Protein AF-D1B6B0-F1 (afdb_monomer)

Organism: Thermanaerovibrio acidaminovorans (strain ATCC 49978 / DSM 6589 / Su883) (NCBI:txid525903)

Sequence (84 aa):
MSVIGLMAFGALRLSPRFRGIGGGGVVSVLSVTPVGRDLLYVLRVGPSVMAVISSPKGEFAVLDRWDWESWRAEVGEGASGGEA

Radius of gyration: 14.06 Å; Cα contacts (8 Å, |Δi|>4): 104; chains: 1; bounding box: 30×41×29 Å

pLDDT: mean 70.45, std 18.9, range [36.28, 91.44]

Secondary structure (DSSP, 8-state):
--HHHHHHHHHHHH-TTTTTS-S-PPEEEEEEEEETTEEEEEEEETTEEEEEEE-TTS-EEEEEEEEHHHHHHHHHHHHSS---

Nearest PDB structures (foldseek):
  5u62-assembly1_A  TM=6.946E-01  e=1.261E+00  Homo sapiens
  5h24-assembly2_B  TM=6.984E-01  e=1.261E+00  Homo sapiens
  8ot2-assembly1_A  TM=6.252E-01  e=3.962E+00  Streptomyces hygroscopicus
  2nvn-assembly1_A-2  TM=3.651E-01  e=1.118E+00  Synechococcus elongatus PCC 7942 = FACHB-805
  2xqy-assembly2_E  TM=3.898E-01  e=4.747E+00  Suid alphaherpesvirus 1

Mean predicted aligned error: 11.37 Å

Foldseek 3Di:
DDPVVVVVVVCCVPDPVNVVLPDPFDKDFPDWDDDPQKIWTWIDRPQKTWTWIAHPVGDIDTPDMDGNVVVCVVVVVVVVPPDD

Structure (mmCIF, N/CA/C/O backbone):
data_AF-D1B6B0-F1
#
_entry.id   AF-D1B6B0-F1
#
loop_
_atom_site.group_PDB
_atom_site.id
_atom_site.type_symbol
_atom_site.label_atom_id
_atom_site.label_alt_id
_atom_site.label_comp_id
_atom_site.label_asym_id
_atom_site.label_entity_id
_atom_site.label_seq_id
_atom_site.pdbx_PDB_ins_code
_atom_site.Cartn_x
_atom_site.Cartn_y
_atom_site.Cartn_z
_atom_site.occupancy
_atom_site.B_iso_or_equiv
_atom_site.auth_seq_id
_atom_site.auth_comp_id
_atom_site.auth_asym_id
_atom_site.auth_atom_id
_atom_site.pdbx_PDB_model_num
ATOM 1 N N . MET A 1 1 ? 10.818 -4.352 14.853 1.00 43.72 1 MET A N 1
ATOM 2 C CA . MET A 1 1 ? 9.740 -4.792 13.938 1.00 43.72 1 MET A CA 1
ATOM 3 C C . MET A 1 1 ? 8.447 -4.856 14.736 1.00 43.72 1 MET A C 1
ATOM 5 O O . MET A 1 1 ? 8.294 -5.755 15.548 1.00 43.72 1 MET A O 1
ATOM 9 N N . SER A 1 2 ? 7.592 -3.837 14.619 1.00 37.88 2 SER A N 1
ATOM 10 C CA . SER A 1 2 ? 6.367 -3.720 15.425 1.00 37.88 2 SER A CA 1
ATOM 11 C C . SER A 1 2 ? 5.331 -4.766 14.995 1.00 37.88 2 SER A C 1
ATOM 13 O O . SER A 1 2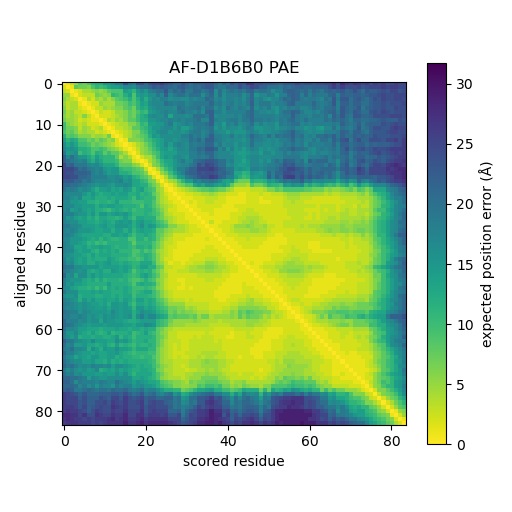 ? 5.178 -5.012 13.799 1.00 37.88 2 SER A O 1
ATOM 15 N N . VAL A 1 3 ? 4.611 -5.362 15.953 1.00 44.94 3 VAL A N 1
ATOM 16 C CA . VAL A 1 3 ? 3.579 -6.409 15.750 1.00 44.94 3 VAL A CA 1
ATOM 17 C C . VAL A 1 3 ? 2.526 -5.994 14.710 1.00 44.94 3 VAL A C 1
ATOM 19 O O . VAL A 1 3 ? 2.012 -6.824 13.962 1.00 44.94 3 VAL A O 1
ATOM 22 N N . ILE A 1 4 ? 2.282 -4.688 14.595 1.00 48.88 4 ILE A N 1
ATOM 23 C CA . ILE A 1 4 ? 1.370 -4.073 13.624 1.00 48.88 4 ILE A CA 1
ATOM 24 C C . ILE A 1 4 ? 1.818 -4.344 12.177 1.00 48.88 4 ILE A C 1
ATOM 26 O O . ILE A 1 4 ? 0.993 -4.657 11.322 1.00 48.88 4 ILE A O 1
ATOM 30 N N . GLY A 1 5 ? 3.127 -4.313 11.905 1.00 42.47 5 GLY A N 1
ATOM 31 C CA . GLY A 1 5 ? 3.671 -4.619 10.579 1.00 42.47 5 GLY A CA 1
ATOM 32 C C . GLY A 1 5 ? 3.485 -6.087 10.187 1.00 42.47 5 GLY A C 1
ATOM 33 O O . GLY A 1 5 ? 3.248 -6.388 9.020 1.00 42.47 5 GLY A O 1
ATOM 34 N N . LEU A 1 6 ? 3.520 -6.999 11.166 1.00 49.22 6 LEU A N 1
ATOM 35 C CA . LEU A 1 6 ? 3.318 -8.431 10.937 1.00 49.22 6 LEU A CA 1
ATOM 36 C C . LEU A 1 6 ? 1.849 -8.756 10.624 1.00 49.22 6 LEU A C 1
ATOM 38 O O . LEU A 1 6 ? 1.563 -9.574 9.752 1.00 49.22 6 LEU A O 1
ATOM 42 N N . MET A 1 7 ? 0.919 -8.083 11.306 1.00 52.12 7 MET A N 1
ATOM 43 C CA . MET A 1 7 ? -0.522 -8.245 11.089 1.00 52.12 7 MET A CA 1
ATOM 44 C C . MET A 1 7 ? -0.964 -7.666 9.740 1.00 52.12 7 MET A C 1
ATOM 46 O O . MET A 1 7 ? -1.708 -8.324 9.015 1.00 52.12 7 MET A O 1
ATOM 50 N N . ALA A 1 8 ? -0.441 -6.498 9.351 1.00 53.72 8 ALA A N 1
ATOM 51 C CA . ALA A 1 8 ? -0.665 -5.937 8.017 1.00 53.72 8 ALA A CA 1
ATOM 52 C C . ALA A 1 8 ? -0.103 -6.855 6.912 1.00 53.72 8 ALA A C 1
ATOM 54 O O . ALA A 1 8 ? -0.774 -7.113 5.914 1.00 53.72 8 ALA A O 1
ATOM 55 N N . PHE A 1 9 ? 1.088 -7.432 7.120 1.00 56.84 9 PHE A N 1
ATOM 56 C CA . PHE A 1 9 ? 1.681 -8.414 6.206 1.00 56.84 9 PHE A CA 1
ATOM 57 C C . PHE A 1 9 ? 0.830 -9.689 6.076 1.00 56.84 9 PHE A C 1
ATOM 59 O O . PHE A 1 9 ? 0.595 -10.176 4.967 1.00 56.84 9 P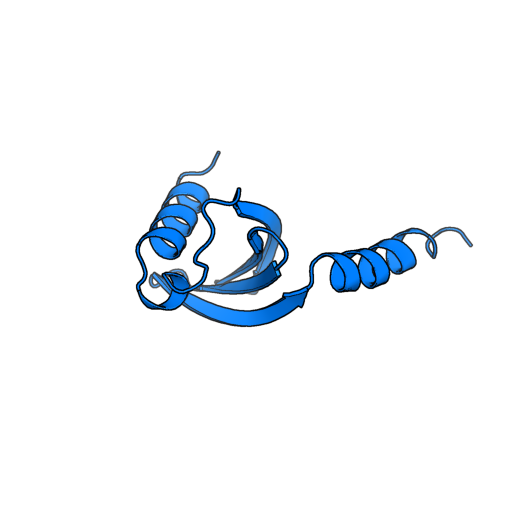HE A O 1
ATOM 66 N N . GLY A 1 10 ? 0.319 -10.209 7.196 1.00 57.41 10 GLY A N 1
ATOM 67 C CA . GLY A 1 10 ? -0.583 -11.361 7.212 1.00 57.41 10 GLY A CA 1
ATOM 68 C C . GLY A 1 10 ? -1.895 -11.086 6.475 1.00 57.41 10 GLY A C 1
ATOM 69 O O . GLY A 1 10 ? -2.310 -11.891 5.640 1.00 57.41 10 GLY A O 1
ATOM 70 N N . ALA A 1 11 ? -2.505 -9.922 6.713 1.00 58.44 11 ALA A N 1
ATOM 71 C CA . ALA A 1 11 ? -3.755 -9.518 6.074 1.00 58.44 11 ALA A CA 1
ATOM 72 C C . ALA A 1 11 ? -3.613 -9.381 4.550 1.00 58.44 11 ALA A C 1
ATOM 74 O O . ALA A 1 11 ? -4.476 -9.856 3.811 1.00 58.44 11 ALA A O 1
ATOM 75 N N . LEU A 1 12 ? -2.502 -8.816 4.068 1.00 56.53 12 LEU A N 1
ATOM 76 C CA . LEU A 1 12 ? -2.220 -8.684 2.635 1.00 56.53 12 LEU A CA 1
ATOM 77 C C . LEU A 1 12 ? -1.963 -10.037 1.960 1.00 56.53 12 LEU A C 1
ATOM 79 O O . LEU A 1 12 ? -2.375 -10.242 0.823 1.00 56.53 12 LEU A O 1
ATOM 83 N N . ARG A 1 13 ? -1.316 -10.981 2.653 1.00 56.00 13 ARG A N 1
ATOM 84 C CA . ARG A 1 13 ? -0.974 -12.296 2.089 1.00 56.00 13 ARG A CA 1
ATOM 85 C C . ARG A 1 13 ? -2.140 -13.290 2.106 1.00 56.00 13 ARG A C 1
ATOM 87 O O . ARG A 1 13 ? -2.213 -14.152 1.233 1.00 56.00 13 ARG A O 1
ATOM 94 N N . LEU A 1 14 ? -3.040 -13.190 3.086 1.00 53.69 14 LEU A N 1
ATOM 95 C CA . LEU A 1 14 ? -4.169 -14.117 3.262 1.00 53.69 14 LEU A CA 1
ATOM 96 C C . LEU A 1 14 ? -5.455 -13.651 2.575 1.00 53.69 14 LEU A C 1
ATOM 98 O O . LEU A 1 14 ? -6.348 -14.462 2.325 1.00 53.69 14 LEU A O 1
ATOM 102 N N . SER A 1 15 ? -5.564 -12.364 2.250 1.00 49.94 15 SER A N 1
ATOM 103 C CA . SER A 1 15 ? -6.782 -11.819 1.664 1.00 49.94 15 SER A CA 1
ATOM 104 C C . SER A 1 15 ? -6.954 -12.247 0.195 1.00 49.94 15 SER A C 1
ATOM 106 O O . SER A 1 15 ? -6.110 -11.923 -0.644 1.00 49.94 15 SER A O 1
ATOM 108 N N . PRO A 1 16 ? -8.083 -12.888 -0.179 1.00 49.53 16 PRO A N 1
ATOM 109 C CA . PRO A 1 16 ? -8.361 -13.302 -1.558 1.00 49.53 16 PRO A CA 1
ATOM 110 C C . PRO A 1 16 ? -8.353 -12.136 -2.558 1.00 49.53 16 PRO A C 1
ATOM 112 O O . PRO A 1 16 ? -8.048 -12.330 -3.730 1.00 49.53 16 PRO A O 1
ATOM 115 N N . ARG A 1 17 ? -8.609 -10.911 -2.080 1.00 50.41 17 ARG A N 1
ATOM 116 C CA . ARG A 1 17 ? -8.528 -9.659 -2.853 1.00 50.41 17 ARG A CA 1
ATOM 117 C C . ARG A 1 17 ? -7.116 -9.322 -3.352 1.00 50.41 17 ARG A C 1
ATOM 119 O O . ARG A 1 17 ? -6.978 -8.615 -4.343 1.00 50.41 17 ARG A O 1
ATOM 126 N N . PHE A 1 18 ? -6.089 -9.848 -2.687 1.00 51.66 18 PHE A N 1
ATOM 127 C CA . PHE A 1 18 ? -4.673 -9.676 -3.023 1.00 51.66 18 PHE A CA 1
ATOM 128 C C . PHE A 1 18 ? -4.043 -10.975 -3.558 1.00 51.66 18 PHE A C 1
ATOM 130 O O . PHE A 1 18 ? -2.896 -10.984 -3.990 1.00 51.66 18 PHE A O 1
ATOM 137 N N . ARG A 1 19 ? -4.815 -12.069 -3.614 1.00 45.91 19 ARG A N 1
ATOM 138 C CA . ARG A 1 19 ? -4.408 -13.389 -4.131 1.00 45.91 19 ARG A CA 1
ATOM 139 C C . ARG A 1 19 ? -4.188 -13.407 -5.651 1.00 45.91 19 ARG A C 1
ATOM 141 O O . ARG A 1 19 ? -3.602 -14.352 -6.165 1.00 45.91 19 ARG A O 1
ATOM 148 N N . GLY A 1 20 ? -4.620 -12.350 -6.346 1.00 43.19 20 GLY A N 1
ATOM 149 C CA . GLY A 1 20 ? -4.297 -12.056 -7.747 1.00 43.19 20 GLY A CA 1
ATOM 150 C C . GLY A 1 20 ? -2.982 -11.293 -7.947 1.00 43.19 20 GLY A C 1
ATOM 151 O O . GLY A 1 20 ? -2.566 -11.109 -9.084 1.00 43.19 20 GLY A O 1
ATOM 152 N N . ILE A 1 21 ? -2.286 -10.899 -6.872 1.00 51.81 21 ILE A N 1
ATOM 153 C CA . ILE A 1 21 ? -0.894 -10.426 -6.936 1.00 51.81 21 ILE A CA 1
ATOM 154 C C . ILE A 1 21 ? 0.014 -11.664 -6.983 1.00 51.81 21 ILE A C 1
ATOM 156 O O . ILE A 1 21 ? 0.835 -11.936 -6.109 1.00 51.81 21 ILE A O 1
ATOM 160 N N . GLY A 1 22 ? -0.271 -12.499 -7.983 1.00 40.56 22 GLY A N 1
ATOM 161 C CA . GLY A 1 22 ? 0.306 -13.806 -8.228 1.00 40.56 22 GLY A CA 1
ATOM 162 C C . GLY A 1 22 ? 1.709 -13.670 -8.786 1.00 40.56 22 GLY A C 1
ATOM 163 O O . GLY A 1 22 ? 1.941 -13.821 -9.976 1.00 40.56 22 GLY A O 1
ATOM 164 N N . GLY A 1 23 ? 2.651 -13.405 -7.902 1.00 43.16 23 GLY A N 1
ATOM 165 C CA . GLY A 1 23 ? 4.058 -13.669 -8.116 1.00 43.16 23 GLY A CA 1
ATOM 166 C C . GLY A 1 23 ? 4.653 -13.853 -6.739 1.00 43.16 23 GLY A C 1
ATOM 167 O O . GLY A 1 23 ? 4.395 -13.038 -5.859 1.00 43.16 23 GLY A O 1
ATOM 168 N N . GLY A 1 24 ? 5.421 -14.913 -6.508 1.00 46.09 24 GLY A N 1
ATOM 169 C CA . GLY A 1 24 ? 6.143 -15.138 -5.250 1.00 46.09 24 GLY A CA 1
ATOM 170 C C . GLY A 1 24 ? 7.250 -14.105 -4.988 1.00 46.09 24 GLY A C 1
ATOM 171 O O . GLY A 1 24 ? 8.323 -14.465 -4.522 1.00 46.09 24 GLY A O 1
ATOM 172 N N . GLY A 1 25 ? 7.023 -12.841 -5.345 1.00 53.81 25 GLY A N 1
ATOM 173 C CA . GLY A 1 25 ? 7.942 -11.732 -5.219 1.00 53.81 25 GLY A CA 1
ATOM 174 C C . GLY A 1 25 ? 7.938 -11.162 -3.809 1.00 53.81 25 GLY A C 1
ATOM 175 O O . GLY A 1 25 ? 6.927 -11.153 -3.103 1.00 53.81 25 GLY A O 1
ATOM 176 N N . VAL A 1 26 ? 9.109 -10.682 -3.412 1.00 62.88 26 VAL A N 1
ATOM 177 C CA . VAL A 1 26 ? 9.336 -9.963 -2.162 1.00 62.88 26 VAL A CA 1
ATOM 178 C C . VAL A 1 26 ? 8.376 -8.773 -2.087 1.00 62.88 26 VAL A C 1
ATOM 180 O O . VAL A 1 26 ? 8.303 -7.965 -3.014 1.00 62.88 26 VAL A O 1
ATOM 183 N N . VAL A 1 27 ? 7.632 -8.682 -0.983 1.00 73.06 27 VAL A N 1
ATOM 184 C CA . VAL A 1 27 ? 6.855 -7.490 -0.636 1.00 73.06 27 VAL A CA 1
ATOM 185 C C . VAL A 1 27 ? 7.755 -6.593 0.200 1.00 73.06 27 VAL A C 1
ATOM 187 O O . VAL A 1 27 ? 8.230 -7.013 1.256 1.00 73.06 27 VAL A O 1
ATOM 190 N N . SER A 1 28 ? 7.984 -5.367 -0.257 1.00 80.31 28 SER A N 1
ATOM 191 C CA . SER A 1 28 ? 8.767 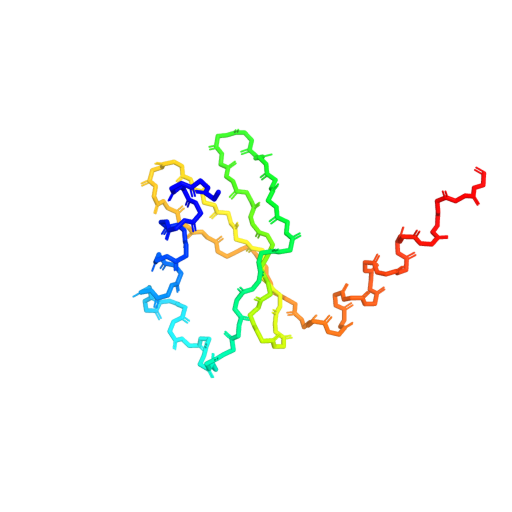-4.368 0.472 1.00 80.31 28 SER A CA 1
ATOM 192 C C . SER A 1 28 ? 7.885 -3.186 0.839 1.00 80.31 28 SER A C 1
ATOM 194 O O . SER A 1 28 ? 7.189 -2.638 -0.011 1.00 80.31 28 SER A O 1
ATOM 196 N N . VAL A 1 29 ? 7.925 -2.770 2.102 1.00 84.31 29 VAL A N 1
ATOM 197 C CA . VAL A 1 29 ? 7.296 -1.516 2.529 1.00 84.31 29 VAL A CA 1
ATOM 198 C C . VAL A 1 29 ? 8.233 -0.376 2.141 1.00 84.31 29 VAL A C 1
ATOM 200 O O . VAL A 1 29 ? 9.361 -0.328 2.625 1.00 84.31 29 VAL A O 1
ATOM 203 N N . LEU A 1 30 ? 7.784 0.504 1.247 1.00 84.88 30 LEU A N 1
ATOM 204 C CA . LEU A 1 30 ? 8.539 1.680 0.806 1.00 84.88 30 LEU A CA 1
ATOM 205 C C . LEU A 1 30 ? 8.326 2.863 1.751 1.00 84.88 30 LEU A C 1
ATOM 207 O O . LEU A 1 30 ? 9.260 3.608 2.023 1.00 84.88 30 LEU A O 1
ATOM 211 N N . SER A 1 31 ? 7.103 3.028 2.259 1.00 84.69 31 SER A N 1
ATOM 212 C CA . SER A 1 31 ? 6.763 4.092 3.200 1.00 84.69 31 SER A CA 1
ATOM 213 C C . SER A 1 31 ? 5.578 3.705 4.081 1.00 84.69 31 SER A C 1
ATOM 215 O O . SER A 1 31 ? 4.724 2.908 3.679 1.00 84.69 31 SER A O 1
ATOM 217 N N . VAL A 1 32 ? 5.537 4.290 5.277 1.00 88.50 32 VAL A N 1
ATOM 218 C CA . VAL A 1 32 ? 4.400 4.242 6.197 1.00 88.50 32 VAL A CA 1
ATOM 219 C C . VAL A 1 32 ? 4.141 5.653 6.703 1.00 88.50 32 VAL A C 1
ATOM 221 O O . VAL A 1 32 ? 5.007 6.243 7.347 1.00 88.50 32 VAL A O 1
ATOM 224 N N . THR A 1 33 ? 2.939 6.163 6.460 1.00 86.06 33 THR A N 1
ATOM 225 C CA . THR A 1 33 ? 2.543 7.521 6.834 1.00 86.06 33 THR A CA 1
ATOM 226 C C . THR A 1 33 ? 1.256 7.480 7.656 1.00 86.06 33 THR A C 1
ATOM 228 O O . THR A 1 33 ? 0.254 6.936 7.187 1.00 86.06 33 THR A O 1
ATOM 231 N N . PRO A 1 34 ? 1.232 8.053 8.869 1.00 88.31 34 PRO A N 1
ATOM 232 C CA . PRO A 1 34 ? -0.005 8.218 9.624 1.00 88.31 34 PRO A CA 1
ATOM 233 C C . PRO A 1 34 ? -0.952 9.203 8.931 1.00 88.31 34 PRO A C 1
ATOM 235 O O . PRO A 1 34 ? -0.549 10.309 8.576 1.00 88.31 34 PRO A O 1
ATOM 238 N N . VAL A 1 35 ? -2.221 8.824 8.780 1.00 87.62 35 VAL A N 1
ATOM 239 C CA . VAL A 1 35 ? -3.287 9.671 8.226 1.00 87.62 35 VAL A CA 1
ATOM 240 C C . VAL A 1 35 ? -4.438 9.700 9.226 1.00 87.62 35 VAL A C 1
ATOM 242 O O . VAL A 1 35 ? -5.346 8.870 9.214 1.00 87.62 35 VAL A O 1
ATOM 245 N N . GLY A 1 36 ? -4.3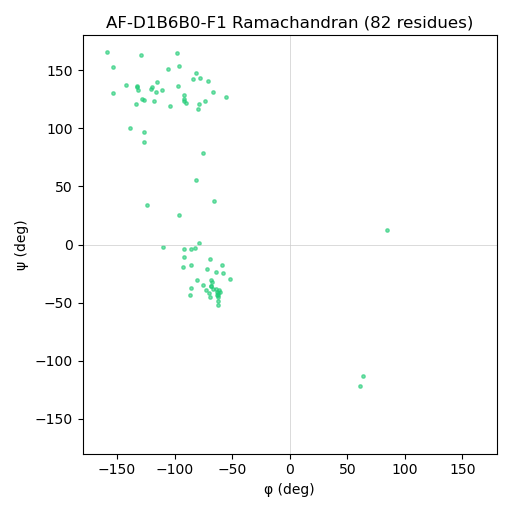74 10.646 10.164 1.00 91.44 36 GLY A N 1
ATOM 246 C CA . GLY A 1 36 ? -5.307 10.698 11.287 1.00 91.44 36 GLY A CA 1
ATOM 247 C C . GLY A 1 36 ? -5.171 9.462 12.179 1.00 91.44 36 GLY A C 1
ATOM 248 O O . GLY A 1 36 ? -4.155 9.287 12.845 1.00 91.44 36 GLY A O 1
ATOM 249 N N . ARG A 1 37 ? -6.211 8.621 12.213 1.00 89.00 37 ARG A N 1
ATOM 250 C CA . ARG A 1 37 ? -6.199 7.342 12.949 1.00 89.00 37 ARG A CA 1
ATOM 251 C C . ARG A 1 37 ? -5.751 6.161 12.094 1.00 89.00 37 ARG A C 1
ATOM 253 O O . ARG A 1 37 ? -5.497 5.094 12.644 1.00 89.00 37 ARG A O 1
ATOM 260 N N . ASP A 1 38 ? -5.653 6.362 10.790 1.00 90.88 38 ASP A N 1
ATOM 261 C CA . ASP A 1 38 ? -5.341 5.321 9.829 1.00 90.88 38 ASP A CA 1
ATOM 262 C C . ASP A 1 38 ? -3.850 5.349 9.477 1.00 90.88 38 ASP A C 1
ATOM 264 O O . ASP A 1 38 ? -3.131 6.314 9.753 1.00 90.88 38 ASP A O 1
ATOM 268 N N . LEU A 1 39 ? -3.374 4.271 8.862 1.00 88.94 39 LEU A N 1
ATOM 269 C CA . LEU A 1 39 ? -2.009 4.158 8.359 1.00 88.94 39 LEU A CA 1
ATOM 270 C C . LEU A 1 39 ? -2.045 3.968 6.848 1.00 88.94 39 LEU A C 1
ATOM 272 O O . LEU A 1 39 ? -2.666 3.031 6.351 1.00 88.94 39 LEU A O 1
ATOM 276 N N . LEU A 1 40 ? -1.362 4.851 6.128 1.00 89.62 40 LEU A N 1
ATOM 277 C CA . LEU A 1 40 ? -1.108 4.718 4.703 1.00 89.62 40 LEU A CA 1
ATOM 278 C C . LEU A 1 40 ? 0.222 3.996 4.498 1.00 89.62 40 LEU A C 1
ATOM 280 O O . LEU A 1 40 ? 1.264 4.430 4.984 1.00 89.62 40 LEU A O 1
ATOM 284 N N . TYR A 1 41 ? 0.186 2.913 3.741 1.00 88.88 41 TYR A N 1
ATOM 285 C CA . TYR A 1 41 ? 1.338 2.132 3.335 1.00 88.88 41 TYR A CA 1
ATOM 286 C C . TYR A 1 41 ? 1.566 2.310 1.846 1.00 88.88 41 TYR A C 1
ATOM 288 O O . TYR A 1 41 ? 0.642 2.149 1.051 1.00 88.88 41 TYR A O 1
ATOM 296 N N . VAL A 1 42 ? 2.815 2.556 1.469 1.00 88.38 42 VAL A N 1
ATOM 297 C CA . VAL A 1 42 ? 3.262 2.388 0.088 1.00 88.38 42 VAL A CA 1
ATOM 298 C C . VAL A 1 42 ? 4.077 1.108 0.032 1.00 88.38 42 VAL A C 1
ATOM 300 O O . VAL A 1 42 ? 5.079 0.962 0.733 1.00 88.38 42 VAL A O 1
ATOM 303 N N . LEU A 1 43 ? 3.618 0.152 -0.764 1.00 88.50 43 LEU A N 1
ATOM 304 C CA . LEU A 1 43 ? 4.156 -1.200 -0.825 1.00 88.50 43 LEU A CA 1
ATOM 305 C C . LEU A 1 43 ? 4.640 -1.489 -2.236 1.00 88.50 43 LEU A C 1
ATOM 307 O O . LEU A 1 43 ? 3.898 -1.281 -3.188 1.00 88.50 43 LEU A O 1
ATOM 311 N N . ARG A 1 44 ? 5.836 -2.049 -2.375 1.00 85.38 44 ARG A N 1
ATOM 312 C CA . ARG A 1 44 ? 6.268 -2.697 -3.609 1.00 85.38 44 ARG A CA 1
ATOM 313 C C . ARG A 1 44 ? 5.929 -4.176 -3.538 1.00 85.38 44 ARG A C 1
ATOM 315 O O . ARG A 1 44 ? 6.327 -4.852 -2.591 1.00 85.38 44 ARG A O 1
ATOM 322 N N . VAL A 1 45 ? 5.253 -4.685 -4.558 1.00 84.38 45 VAL A N 1
ATOM 323 C CA . VAL A 1 45 ? 4.988 -6.110 -4.742 1.00 84.38 45 VAL A CA 1
ATOM 324 C C . VAL A 1 45 ? 5.460 -6.518 -6.134 1.00 84.38 45 VAL A C 1
ATOM 326 O O . VAL A 1 45 ? 4.770 -6.309 -7.129 1.00 84.38 45 VAL A O 1
ATOM 329 N N . GLY A 1 46 ? 6.675 -7.069 -6.212 1.00 84.62 46 GLY A N 1
ATOM 330 C CA . GLY A 1 46 ? 7.307 -7.399 -7.492 1.00 84.62 46 GLY A CA 1
ATOM 331 C C . GLY A 1 46 ? 7.508 -6.154 -8.380 1.00 84.62 46 GLY A C 1
ATOM 332 O O . GLY A 1 46 ? 8.209 -5.229 -7.949 1.00 84.62 46 GLY A O 1
ATOM 333 N N . PRO A 1 47 ? 6.946 -6.121 -9.606 1.00 86.62 47 PRO A N 1
ATOM 334 C CA . PRO A 1 47 ? 7.011 -4.962 -10.499 1.00 86.62 47 PRO A CA 1
ATOM 335 C C . PRO A 1 47 ? 5.950 -3.893 -10.193 1.00 86.62 47 PRO A C 1
ATOM 337 O O . PRO A 1 47 ? 5.944 -2.859 -10.838 1.00 86.62 47 PRO A O 1
ATOM 340 N N . SER A 1 48 ? 5.054 -4.104 -9.226 1.00 86.12 48 SER A N 1
ATOM 341 C CA . SER A 1 48 ? 3.991 -3.144 -8.911 1.00 86.12 48 SER A CA 1
ATOM 342 C C . SER A 1 48 ? 4.262 -2.385 -7.614 1.00 86.12 48 SER A C 1
ATOM 344 O O . SER A 1 48 ? 4.856 -2.921 -6.677 1.00 86.12 48 SER A O 1
ATOM 346 N N . VAL A 1 49 ? 3.754 -1.159 -7.528 1.00 89.06 49 VAL A N 1
ATOM 347 C CA . VAL A 1 49 ? 3.664 -0.353 -6.305 1.00 89.06 49 VAL A CA 1
ATOM 348 C C . VAL A 1 49 ? 2.194 -0.131 -5.975 1.00 89.06 49 VAL A C 1
ATOM 350 O O . VAL A 1 49 ? 1.383 0.083 -6.869 1.00 89.06 49 VAL A O 1
ATOM 353 N N . MET A 1 50 ? 1.821 -0.200 -4.701 1.00 89.75 50 MET A N 1
ATOM 354 C CA . MET A 1 50 ? 0.447 0.009 -4.248 1.00 89.75 50 MET A CA 1
ATOM 355 C C . MET A 1 50 ? 0.407 0.958 -3.061 1.00 89.75 50 MET A C 1
ATOM 357 O O . MET A 1 50 ? 1.177 0.795 -2.113 1.00 89.75 50 MET A O 1
ATOM 361 N N . ALA A 1 51 ? -0.542 1.891 -3.086 1.00 89.69 51 ALA A N 1
ATOM 362 C CA . ALA A 1 51 ? -0.939 2.658 -1.917 1.00 89.69 51 ALA A CA 1
ATOM 363 C C . ALA A 1 51 ? -2.108 1.948 -1.227 1.00 89.69 51 ALA A C 1
ATOM 365 O O . ALA A 1 51 ? -3.146 1.690 -1.841 1.00 89.69 51 ALA A O 1
ATOM 366 N N . VAL A 1 52 ? -1.945 1.621 0.051 1.00 90.38 52 VAL A N 1
ATOM 367 C CA . VAL A 1 52 ? -2.949 0.927 0.861 1.00 90.38 52 VAL A CA 1
ATOM 368 C C . VAL A 1 52 ? -3.174 1.701 2.142 1.00 90.38 52 VAL A C 1
ATOM 370 O O . VAL A 1 52 ? -2.231 1.929 2.887 1.00 90.38 52 VAL A O 1
ATOM 373 N N . ILE A 1 53 ? -4.417 2.063 2.432 1.00 91.38 53 ILE A N 1
ATOM 374 C CA . ILE A 1 53 ? -4.791 2.609 3.734 1.00 91.38 53 ILE A CA 1
ATOM 375 C C . ILE A 1 53 ? -5.369 1.499 4.609 1.00 91.38 53 ILE A C 1
ATOM 377 O O . ILE A 1 53 ? -6.157 0.675 4.139 1.00 91.38 53 ILE A O 1
ATOM 381 N N . SER A 1 54 ? -4.961 1.463 5.874 1.00 87.12 54 SER A N 1
ATOM 382 C CA . SER A 1 54 ? -5.517 0.570 6.886 1.00 87.12 54 SER A CA 1
ATOM 383 C C . SER A 1 54 ? -6.118 1.360 8.036 1.00 87.12 54 SER A C 1
ATOM 385 O O . SER A 1 54 ? -5.450 2.253 8.565 1.00 87.12 54 SER A O 1
ATOM 387 N N . SER A 1 55 ? -7.306 0.968 8.488 1.00 86.94 55 SER A N 1
ATOM 388 C CA . SER A 1 55 ? -7.915 1.528 9.691 1.00 86.94 55 SER A CA 1
ATOM 389 C C . SER A 1 55 ? -7.638 0.656 10.924 1.00 86.94 55 SER A C 1
ATOM 391 O O . SER A 1 55 ? -7.497 -0.568 10.809 1.00 86.94 55 SER A O 1
ATOM 393 N N . PRO A 1 56 ? -7.635 1.234 12.140 1.00 80.12 56 PRO A N 1
ATOM 394 C CA . PRO A 1 56 ? -7.517 0.480 13.390 1.00 80.12 56 PRO A CA 1
ATOM 395 C C . PRO A 1 56 ? -8.619 -0.566 13.600 1.00 80.12 56 PRO A C 1
ATOM 397 O O . PRO A 1 56 ? -8.461 -1.461 14.425 1.00 80.12 56 PRO A O 1
ATOM 400 N N . LYS A 1 57 ? -9.738 -0.464 12.870 1.00 85.00 57 LYS A N 1
ATOM 401 C CA . LYS A 1 57 ? -10.833 -1.445 12.904 1.00 85.00 57 LYS A CA 1
ATOM 402 C C . LYS A 1 57 ? -10.530 -2.700 12.072 1.00 85.00 57 LYS A C 1
ATOM 404 O O . LYS A 1 57 ? -11.371 -3.589 11.999 1.00 85.00 57 LYS A O 1
ATOM 409 N N . GLY A 1 58 ? -9.344 -2.781 11.461 1.00 72.62 58 GLY A N 1
ATOM 410 C CA . GLY A 1 58 ? -8.914 -3.908 10.631 1.00 72.62 58 GLY A CA 1
ATOM 411 C C . GLY A 1 58 ? -9.387 -3.824 9.179 1.00 72.62 58 GLY A C 1
ATOM 412 O O . GLY A 1 58 ? -9.295 -4.809 8.450 1.00 72.62 58 GLY A O 1
ATOM 413 N N . GLU A 1 59 ? -9.897 -2.669 8.752 1.00 81.06 59 GLU A N 1
ATOM 414 C CA . GLU A 1 59 ? -10.300 -2.431 7.366 1.00 81.06 59 GLU A CA 1
ATOM 415 C C . GLU A 1 59 ? -9.088 -2.022 6.527 1.00 81.06 59 GLU A C 1
ATOM 417 O O . GLU A 1 59 ? -8.230 -1.275 6.993 1.00 81.06 59 GLU A O 1
ATOM 422 N N . PHE A 1 60 ? -9.031 -2.488 5.279 1.00 81.06 60 PHE A N 1
ATOM 423 C CA . PHE A 1 60 ? -7.966 -2.152 4.337 1.00 81.06 60 PHE A CA 1
ATOM 424 C C . PHE A 1 60 ? -8.562 -1.765 2.988 1.00 81.06 60 PHE A C 1
ATOM 426 O O . PHE A 1 60 ? -9.4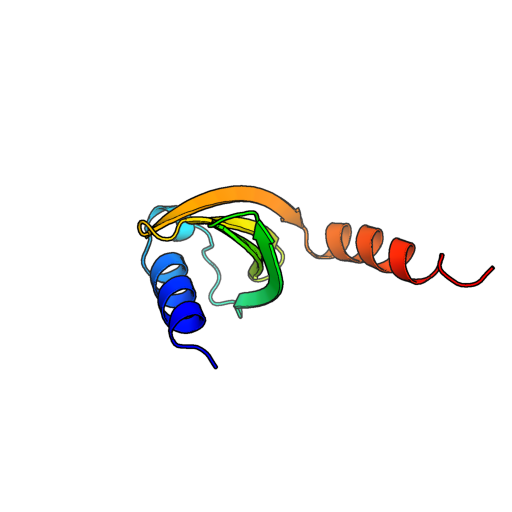27 -2.472 2.463 1.00 81.06 60 PHE A O 1
ATOM 433 N N . ALA A 1 61 ? -8.053 -0.689 2.394 1.00 83.75 61 ALA A N 1
ATOM 434 C CA . ALA A 1 61 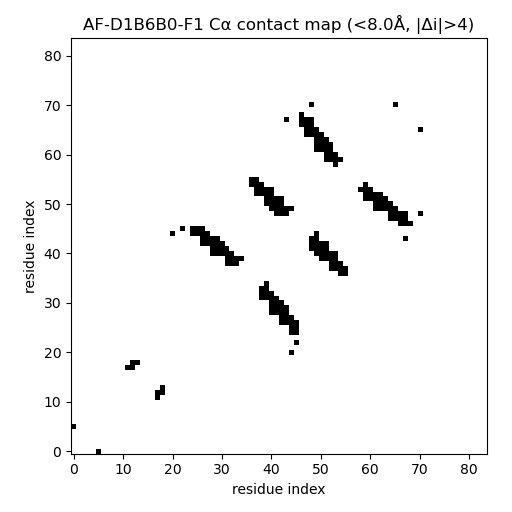? -8.420 -0.264 1.050 1.00 83.75 61 ALA A CA 1
ATOM 435 C C . ALA A 1 61 ? -7.170 0.038 0.220 1.00 83.75 61 ALA A C 1
ATOM 437 O O . ALA A 1 61 ? -6.257 0.723 0.672 1.00 83.75 61 ALA A O 1
ATOM 438 N N . VAL A 1 62 ? -7.140 -0.479 -1.010 1.00 85.44 62 VAL A N 1
ATOM 439 C CA . VAL A 1 62 ? -6.163 -0.050 -2.016 1.00 85.44 62 VAL A CA 1
ATOM 440 C C . VAL A 1 62 ? -6.663 1.268 -2.579 1.00 85.44 62 VAL A C 1
ATOM 442 O O . VAL A 1 62 ? -7.777 1.317 -3.094 1.00 85.44 62 VAL A O 1
ATOM 445 N N . LEU A 1 63 ? -5.853 2.312 -2.454 1.00 87.62 63 LEU A N 1
ATOM 446 C CA . LEU A 1 63 ? -6.171 3.630 -2.990 1.00 87.62 63 LEU A CA 1
ATOM 447 C C . LEU A 1 63 ? -5.731 3.743 -4.445 1.00 87.62 63 LEU A C 1
ATOM 449 O O . LEU A 1 63 ? -6.489 4.241 -5.267 1.00 87.62 63 LEU A O 1
ATOM 453 N N . ASP A 1 64 ? -4.531 3.249 -4.753 1.00 86.50 64 ASP A N 1
ATOM 454 C CA . ASP A 1 64 ? -3.963 3.358 -6.093 1.00 86.50 64 ASP A CA 1
ATOM 455 C C . ASP A 1 64 ? -2.865 2.310 -6.344 1.00 86.50 64 ASP A C 1
ATOM 457 O O . ASP A 1 64 ? -2.385 1.644 -5.411 1.00 86.50 64 ASP A O 1
ATOM 461 N N . ARG A 1 65 ? -2.495 2.134 -7.617 1.00 89.19 65 ARG A N 1
ATOM 462 C CA . ARG A 1 65 ? -1.478 1.192 -8.089 1.00 89.19 65 ARG A CA 1
ATOM 463 C C . ARG A 1 65 ? -0.658 1.781 -9.232 1.00 89.19 65 ARG A C 1
ATOM 465 O O . ARG A 1 65 ? -1.210 2.284 -10.200 1.00 89.19 65 ARG A O 1
ATOM 472 N N . TRP A 1 66 ? 0.649 1.562 -9.171 1.00 88.06 66 TRP A N 1
ATOM 473 C CA . TRP A 1 66 ? 1.604 1.971 -10.198 1.00 88.06 66 TRP A CA 1
ATOM 474 C C . TRP A 1 66 ? 2.499 0.812 -10.622 1.00 88.06 66 TRP A C 1
ATOM 476 O O . TRP A 1 66 ? 2.634 -0.191 -9.913 1.00 88.06 66 TRP A O 1
ATOM 486 N N . ASP A 1 67 ? 3.146 0.982 -11.768 1.00 89.19 67 ASP A N 1
ATOM 487 C CA . ASP A 1 67 ? 4.331 0.214 -12.126 1.00 89.19 67 ASP A CA 1
ATOM 488 C C . ASP A 1 67 ? 5.565 0.762 -11.386 1.00 89.19 67 ASP A C 1
ATOM 490 O O . ASP A 1 67 ? 5.689 1.966 -11.154 1.00 89.19 67 ASP A O 1
ATOM 494 N N . TRP A 1 68 ? 6.470 -0.125 -10.975 1.00 86.25 68 TRP A N 1
ATOM 495 C CA . TRP A 1 68 ? 7.674 0.225 -10.223 1.00 86.25 68 TRP A CA 1
ATOM 496 C C . TRP A 1 68 ? 8.633 1.113 -11.014 1.00 86.25 68 TRP A C 1
ATOM 498 O O . TRP A 1 68 ? 9.247 2.001 -10.422 1.00 86.25 68 TRP A O 1
ATOM 508 N N . GLU A 1 69 ? 8.791 0.884 -12.317 1.00 88.25 69 GLU A N 1
ATOM 509 C CA . GLU A 1 69 ? 9.716 1.662 -13.140 1.00 88.25 69 GLU A CA 1
ATOM 510 C C . GLU A 1 69 ? 9.211 3.096 -13.304 1.00 88.25 69 GLU A C 1
ATOM 512 O O . GLU A 1 69 ? 9.972 4.036 -13.069 1.00 88.25 69 GLU A O 1
ATOM 517 N N . SER A 1 70 ? 7.915 3.265 -13.588 1.00 86.12 70 SER A N 1
ATOM 518 C CA . SER A 1 70 ? 7.269 4.582 -13.661 1.00 86.12 70 SER A CA 1
ATOM 519 C C . SER A 1 70 ? 7.308 5.315 -12.319 1.00 86.12 70 SER A C 1
ATOM 521 O O . SER A 1 70 ? 7.762 6.453 -12.249 1.00 86.12 70 SER A O 1
ATOM 523 N N . TRP A 1 71 ? 6.930 4.639 -11.228 1.00 85.44 71 TRP A N 1
ATOM 524 C CA . TRP A 1 71 ? 6.939 5.230 -9.886 1.00 85.44 71 TRP A CA 1
ATOM 525 C C . TRP A 1 71 ? 8.342 5.683 -9.467 1.00 85.44 71 TRP A C 1
ATOM 527 O O . TRP A 1 71 ? 8.519 6.749 -8.878 1.00 85.44 71 TRP A O 1
ATOM 537 N N . ARG A 1 72 ? 9.370 4.884 -9.783 1.00 83.94 72 ARG A N 1
ATOM 538 C CA . ARG A 1 72 ? 10.759 5.219 -9.458 1.00 83.94 72 ARG A CA 1
ATOM 539 C C . ARG A 1 72 ? 11.273 6.406 -10.270 1.00 83.94 72 ARG A C 1
ATOM 541 O O . ARG A 1 72 ? 12.068 7.166 -9.724 1.00 83.94 72 ARG A O 1
ATOM 548 N N . ALA A 1 73 ? 10.863 6.553 -11.529 1.00 81.06 73 ALA A N 1
ATOM 549 C CA . ALA A 1 73 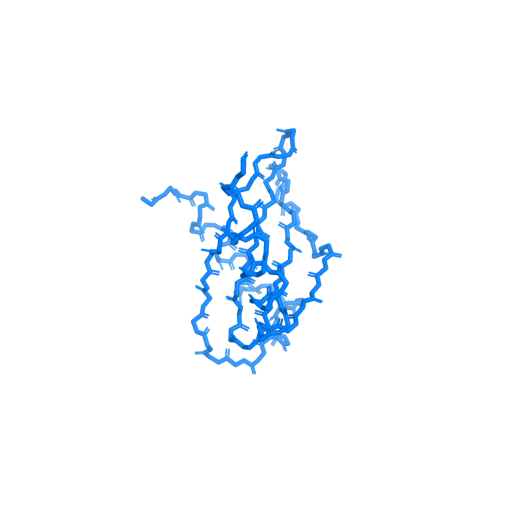? 11.219 7.717 -12.337 1.00 81.06 73 ALA A CA 1
ATOM 550 C C . ALA A 1 73 ? 10.646 9.000 -11.713 1.00 81.06 73 ALA A C 1
ATOM 552 O O . ALA A 1 73 ? 11.408 9.900 -11.377 1.00 81.06 73 ALA A O 1
ATOM 553 N N . GLU A 1 74 ? 9.346 9.016 -11.415 1.00 80.19 74 GLU A N 1
ATOM 554 C CA . GLU A 1 74 ? 8.657 10.185 -10.848 1.00 80.19 74 GLU A CA 1
ATOM 555 C C . GLU A 1 74 ? 9.195 10.583 -9.461 1.00 80.19 74 GLU A C 1
ATOM 557 O O . GLU A 1 74 ? 9.428 11.758 -9.176 1.00 80.19 74 GLU A O 1
ATOM 562 N N . VAL A 1 75 ? 9.441 9.604 -8.582 1.00 77.31 75 VAL A N 1
ATOM 563 C CA . VAL A 1 75 ? 9.987 9.865 -7.238 1.00 77.31 75 VAL A CA 1
ATOM 564 C C . VAL A 1 75 ? 11.480 10.203 -7.285 1.00 77.31 75 VAL A C 1
ATOM 566 O O . VAL A 1 75 ? 11.954 11.022 -6.497 1.00 77.31 75 VAL A O 1
ATOM 569 N N . GLY A 1 76 ? 12.230 9.582 -8.198 1.00 62.28 76 GLY A N 1
ATOM 570 C CA . GLY A 1 76 ? 13.655 9.838 -8.396 1.00 62.28 76 GLY A CA 1
ATOM 571 C C . GLY A 1 76 ? 13.935 11.245 -8.921 1.00 62.28 76 GLY A C 1
ATOM 572 O O . GLY A 1 76 ? 14.872 11.884 -8.450 1.00 62.28 76 GLY A O 1
ATOM 573 N N . GLU A 1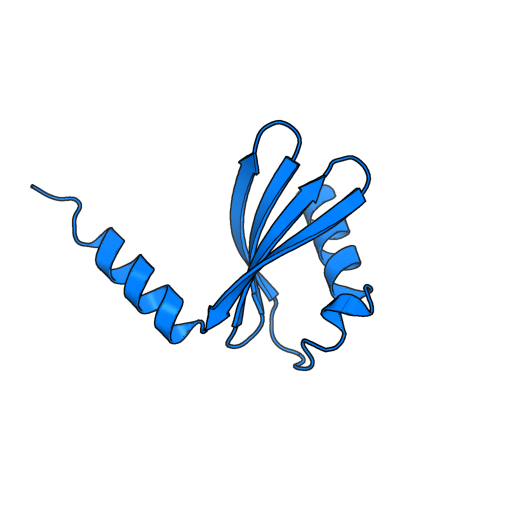 77 ? 13.095 11.758 -9.821 1.00 51.78 77 GLU A N 1
ATOM 574 C CA . GLU A 1 77 ? 13.184 13.133 -10.330 1.00 51.78 77 GLU A CA 1
ATOM 575 C C . GLU A 1 77 ? 12.840 14.179 -9.252 1.00 51.78 77 GLU A C 1
ATOM 577 O O . GLU A 1 77 ? 13.433 15.259 -9.220 1.00 51.78 77 GLU A O 1
ATOM 582 N N . GLY A 1 78 ? 11.963 13.840 -8.299 1.00 47.03 78 GLY A N 1
ATOM 583 C CA . GLY A 1 78 ? 11.633 14.699 -7.156 1.00 47.03 78 GLY A CA 1
ATOM 584 C C . GLY A 1 78 ? 12.737 14.826 -6.095 1.00 47.03 78 GLY A C 1
ATOM 585 O O . GLY A 1 78 ? 12.746 15.800 -5.345 1.00 47.03 78 GLY A O 1
ATOM 586 N N . ALA A 1 79 ? 13.687 13.886 -6.027 1.00 45.00 79 ALA A N 1
ATOM 587 C CA . ALA A 1 79 ? 14.782 13.912 -5.047 1.00 45.00 79 ALA A CA 1
ATOM 588 C C . ALA A 1 79 ? 15.995 14.754 -5.494 1.00 45.00 79 ALA A C 1
ATOM 590 O O . ALA A 1 79 ? 16.810 15.137 -4.658 1.00 45.00 79 ALA A O 1
ATOM 591 N N . SER A 1 80 ? 16.113 15.069 -6.789 1.00 44.94 80 SER A N 1
ATOM 592 C CA . SER A 1 80 ? 17.182 15.916 -7.345 1.00 44.94 80 SER A CA 1
ATOM 593 C C . SER A 1 80 ? 16.832 17.409 -7.431 1.00 44.94 80 SER A C 1
ATOM 595 O O . SER A 1 80 ? 17.681 18.209 -7.807 1.00 44.94 80 SER A O 1
ATOM 597 N N . GLY A 1 81 ? 15.602 17.803 -7.087 1.00 40.50 81 GLY A N 1
ATOM 598 C CA . GLY A 1 81 ? 15.122 19.193 -7.148 1.00 40.50 81 GLY A CA 1
ATOM 599 C C . GLY A 1 81 ? 15.206 19.963 -5.826 1.00 40.50 81 GLY A C 1
ATOM 600 O O . GLY A 1 81 ? 14.400 20.861 -5.603 1.00 40.50 81 GLY A O 1
ATOM 601 N N . GLY A 1 82 ? 16.112 19.571 -4.926 1.00 42.59 82 GLY A N 1
ATOM 602 C CA . GLY A 1 82 ? 16.200 20.076 -3.554 1.00 42.59 82 GLY A CA 1
ATOM 603 C C . GLY A 1 82 ? 17.559 20.659 -3.172 1.00 42.59 82 GLY A C 1
ATOM 604 O O . GLY A 1 82 ? 17.953 20.511 -2.025 1.00 42.59 82 GLY A O 1
ATOM 605 N N . GLU A 1 83 ? 18.277 21.292 -4.098 1.00 43.19 83 GLU A N 1
ATOM 606 C CA . GLU A 1 83 ? 19.335 22.257 -3.772 1.00 43.19 83 GLU A CA 1
ATOM 607 C C . GLU A 1 83 ? 19.231 23.440 -4.743 1.00 43.19 83 GLU A C 1
ATOM 609 O O . GLU A 1 83 ? 19.645 23.354 -5.899 1.00 43.19 83 GLU A O 1
ATOM 614 N N . ALA A 1 84 ? 18.626 24.528 -4.269 1.00 36.28 84 ALA A N 1
ATOM 615 C CA . ALA A 1 84 ? 18.777 25.884 -4.789 1.00 36.28 84 ALA A CA 1
ATOM 616 C C . ALA A 1 84 ? 18.559 26.873 -3.639 1.00 36.28 84 ALA A C 1
ATOM 618 O O . ALA A 1 84 ? 17.586 26.670 -2.875 1.00 36.28 84 ALA A O 1
#

Solvent-accessible surface area (backbone atoms only — not comparable to full-atom values): 5049 Å² total; per-residue (Å²): 136,62,71,66,60,55,52,53,50,49,52,53,70,70,33,76,90,43,59,77,67,77,58,102,46,70,74,43,80,76,45,77,43,79,54,89,82,26,41,36,33,34,33,34,50,62,66,32,31,3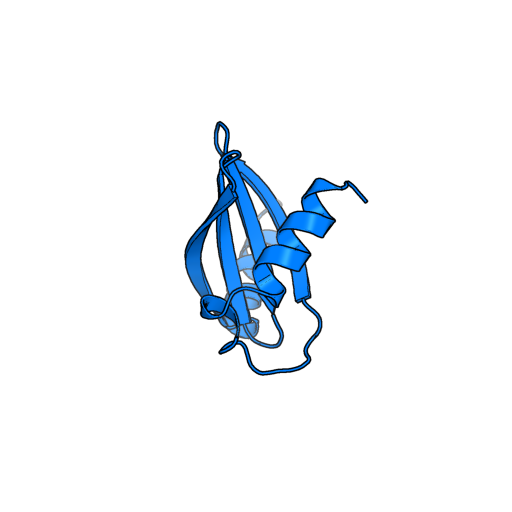5,36,34,41,34,41,87,87,74,49,74,44,77,78,50,77,44,49,41,69,62,51,47,52,61,55,53,59,62,68,72,75,78,83,130